Protein AF-A0A965RRN4-F1 (afdb_monomer)

Structure (mmCIF, N/CA/C/O backbone):
data_AF-A0A965RRN4-F1
#
_entry.id   AF-A0A965RRN4-F1
#
loop_
_atom_site.group_PDB
_atom_site.id
_atom_site.type_symbol
_atom_site.label_atom_id
_atom_site.label_alt_id
_atom_site.label_comp_id
_atom_site.label_asym_id
_atom_site.label_entity_id
_atom_site.label_seq_id
_atom_site.pdbx_PDB_ins_code
_atom_site.Cartn_x
_atom_site.Cartn_y
_atom_site.Cartn_z
_atom_site.occupancy
_atom_site.B_iso_or_equiv
_atom_site.auth_seq_id
_atom_site.auth_comp_id
_atom_site.auth_asym_id
_atom_site.auth_atom_id
_atom_site.pdbx_PDB_model_num
ATOM 1 N N . MET A 1 1 ? 15.938 -9.104 -28.226 1.00 53.81 1 MET A N 1
ATOM 2 C CA . MET A 1 1 ? 14.566 -9.666 -28.200 1.00 53.81 1 MET A CA 1
ATOM 3 C C . MET A 1 1 ? 13.571 -8.530 -27.990 1.00 53.81 1 MET A C 1
ATOM 5 O O . MET A 1 1 ? 13.439 -8.085 -26.852 1.00 53.81 1 MET A O 1
ATOM 9 N N . PRO A 1 2 ? 12.944 -7.991 -29.051 1.00 63.53 2 PRO A N 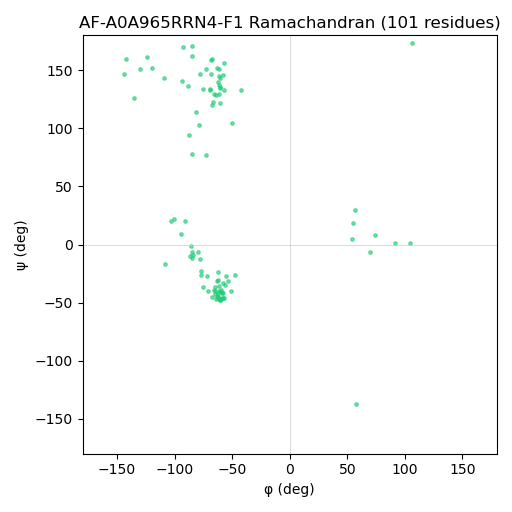1
ATOM 10 C CA . PRO A 1 2 ? 11.984 -6.903 -28.893 1.00 63.53 2 PRO A CA 1
ATOM 11 C C . PRO A 1 2 ? 10.824 -7.366 -28.008 1.00 63.53 2 PRO A C 1
ATOM 13 O O . PRO A 1 2 ? 10.434 -8.537 -28.034 1.00 63.53 2 PRO A O 1
ATOM 16 N N . LEU A 1 3 ? 10.313 -6.457 -27.178 1.00 64.69 3 LEU A N 1
ATOM 17 C CA . LEU A 1 3 ? 9.145 -6.736 -26.353 1.00 64.69 3 LEU A CA 1
ATOM 18 C C . LEU A 1 3 ? 7.962 -7.132 -27.264 1.00 64.69 3 LEU A C 1
ATOM 20 O O . LEU A 1 3 ? 7.858 -6.600 -28.372 1.00 64.69 3 LEU A O 1
ATOM 24 N N . PRO A 1 4 ? 7.067 -8.041 -26.828 1.00 65.88 4 PRO A N 1
ATOM 25 C CA . PRO A 1 4 ? 5.979 -8.554 -27.671 1.00 65.88 4 PRO A CA 1
ATOM 26 C C . PRO A 1 4 ? 5.108 -7.458 -28.303 1.00 65.88 4 PRO A C 1
ATOM 28 O O . PRO A 1 4 ? 4.636 -7.594 -29.421 1.00 65.88 4 PRO A O 1
ATOM 31 N N . ASN A 1 5 ? 4.948 -6.334 -27.611 1.00 67.94 5 ASN A N 1
ATOM 32 C CA . ASN A 1 5 ? 4.173 -5.184 -28.063 1.00 67.94 5 ASN A CA 1
ATOM 33 C C . ASN A 1 5 ? 4.869 -4.311 -29.120 1.00 67.94 5 ASN A C 1
ATOM 35 O O . ASN A 1 5 ? 4.178 -3.632 -29.870 1.00 67.94 5 ASN A O 1
ATOM 39 N N . ILE A 1 6 ? 6.203 -4.340 -29.209 1.00 72.06 6 ILE A N 1
ATOM 40 C CA . ILE A 1 6 ? 6.949 -3.691 -30.300 1.00 72.06 6 ILE A CA 1
ATOM 41 C C . ILE A 1 6 ? 6.718 -4.466 -31.602 1.00 72.06 6 ILE A C 1
ATOM 43 O O . ILE A 1 6 ? 6.508 -3.861 -32.645 1.00 72.06 6 ILE A O 1
ATOM 47 N N . ARG A 1 7 ? 6.698 -5.808 -31.531 1.00 71.75 7 ARG A N 1
ATOM 48 C CA . ARG A 1 7 ? 6.436 -6.679 -32.692 1.00 71.75 7 ARG A CA 1
ATOM 49 C C . ARG A 1 7 ? 5.038 -6.484 -33.281 1.00 71.75 7 ARG A C 1
ATOM 51 O O . ARG A 1 7 ? 4.874 -6.622 -34.481 1.00 71.75 7 ARG A O 1
ATOM 58 N N . ASN A 1 8 ? 4.062 -6.138 -32.444 1.00 72.25 8 ASN A N 1
ATOM 59 C CA . ASN A 1 8 ? 2.672 -5.941 -32.858 1.00 72.25 8 ASN A CA 1
ATOM 60 C C . ASN A 1 8 ? 2.338 -4.470 -33.178 1.00 72.25 8 ASN A C 1
ATOM 62 O O . ASN A 1 8 ? 1.165 -4.144 -33.307 1.00 72.25 8 ASN A O 1
ATOM 66 N N . HIS A 1 9 ? 3.331 -3.568 -33.231 1.00 70.62 9 HIS A N 1
ATOM 67 C CA . HIS A 1 9 ? 3.156 -2.121 -33.465 1.00 70.62 9 HIS A CA 1
ATOM 68 C C . HIS A 1 9 ? 2.184 -1.399 -32.505 1.00 70.62 9 HIS A C 1
ATOM 70 O O . HIS A 1 9 ? 1.750 -0.283 -32.766 1.00 70.62 9 HIS A O 1
ATOM 76 N N . GLN A 1 10 ? 1.877 -1.997 -31.353 1.00 73.69 10 GLN A N 1
ATOM 77 C CA . GLN A 1 10 ? 0.981 -1.450 -30.323 1.00 73.69 10 GLN A CA 1
ATOM 78 C C . GLN A 1 10 ? 1.766 -0.882 -29.128 1.00 73.69 10 GLN A C 1
ATOM 80 O O . GLN A 1 10 ? 1.260 -0.790 -28.006 1.00 73.69 10 GLN A O 1
ATOM 85 N N . SER A 1 11 ? 3.050 -0.566 -29.314 1.00 73.56 11 SER A N 1
ATOM 86 C CA . SER A 1 11 ? 3.907 -0.155 -28.208 1.00 73.56 11 SER A CA 1
ATOM 87 C C . SER A 1 11 ? 3.658 1.300 -27.820 1.00 73.56 11 SER A C 1
ATOM 89 O O . SER A 1 11 ? 4.162 2.222 -28.457 1.00 73.56 11 SER A O 1
ATOM 91 N N . LEU A 1 12 ? 2.933 1.498 -26.721 1.00 86.81 12 LEU A N 1
ATOM 92 C CA . LEU A 1 12 ? 2.889 2.781 -26.022 1.00 86.81 12 LEU A CA 1
ATOM 93 C C . LEU A 1 12 ? 4.276 3.144 -25.476 1.00 86.81 12 LEU A C 1
ATOM 95 O O . LEU A 1 12 ? 5.064 2.263 -25.130 1.00 86.81 12 LEU A O 1
ATOM 99 N N . GLN A 1 13 ? 4.562 4.437 -25.341 1.00 90.81 13 GLN A N 1
ATOM 100 C CA . GLN A 1 13 ? 5.777 4.922 -24.688 1.00 90.81 13 GLN A CA 1
ATOM 101 C C . GLN A 1 13 ? 5.653 4.844 -23.157 1.00 90.81 13 GLN A C 1
ATOM 103 O O . GLN A 1 13 ? 4.577 5.030 -22.585 1.00 90.81 13 GLN A O 1
ATOM 108 N N . CYS A 1 14 ? 6.771 4.587 -22.476 1.00 94.19 14 CYS A N 1
ATOM 109 C CA . CYS A 1 14 ? 6.855 4.643 -21.021 1.00 94.19 14 CYS A CA 1
ATOM 110 C C . CYS A 1 14 ? 6.450 6.028 -20.482 1.00 94.19 14 CYS A C 1
ATOM 112 O O . CYS A 1 14 ? 6.952 7.054 -20.939 1.00 94.19 14 CYS A O 1
ATOM 114 N N . LYS A 1 15 ? 5.592 6.059 -19.456 1.00 96.12 15 LYS A N 1
ATOM 115 C CA . LYS A 1 15 ? 5.174 7.307 -18.787 1.00 96.12 15 LYS A CA 1
ATOM 116 C C . LYS A 1 15 ? 6.125 7.785 -17.682 1.00 96.12 15 LYS A C 1
ATOM 118 O O . LYS A 1 15 ? 5.978 8.901 -17.194 1.00 96.12 15 LYS A O 1
ATOM 123 N N . ALA A 1 16 ? 7.080 6.959 -17.254 1.00 96.69 16 ALA A N 1
ATOM 124 C CA . ALA A 1 16 ? 8.019 7.330 -16.196 1.00 96.69 16 ALA A CA 1
ATOM 125 C C . ALA A 1 16 ? 9.050 8.360 -16.684 1.00 96.69 16 ALA A C 1
ATOM 127 O O . ALA A 1 16 ? 9.432 8.356 -17.855 1.00 96.69 16 ALA A O 1
ATOM 128 N N . LYS A 1 17 ? 9.544 9.196 -15.767 1.00 97.12 17 LYS A N 1
ATOM 129 C CA . LYS A 1 17 ? 10.683 10.090 -16.005 1.00 97.12 17 LYS A CA 1
ATOM 130 C C . LYS A 1 17 ? 11.994 9.373 -15.688 1.00 97.12 17 LYS A C 1
ATOM 132 O O . LYS A 1 17 ? 12.088 8.678 -14.676 1.00 97.12 17 LYS A O 1
ATOM 137 N N . ALA A 1 18 ? 12.994 9.536 -16.547 1.00 94.19 18 ALA A N 1
ATOM 138 C CA . ALA A 1 18 ? 14.321 8.982 -16.321 1.00 94.19 18 ALA A CA 1
ATOM 139 C C . ALA A 1 18 ? 15.005 9.708 -15.154 1.00 94.19 18 ALA A C 1
ATOM 141 O O . ALA A 1 18 ? 15.010 10.935 -15.100 1.00 94.19 18 ALA A O 1
ATOM 142 N N . LYS A 1 19 ? 15.606 8.953 -14.225 1.00 90.56 19 LYS A N 1
ATOM 143 C CA . LYS A 1 19 ? 16.201 9.516 -12.998 1.00 90.56 19 LYS A CA 1
ATOM 144 C C . LYS A 1 19 ? 17.321 10.528 -13.263 1.00 90.56 19 LYS A C 1
ATOM 146 O O . LYS A 1 19 ? 17.405 11.516 -12.554 1.00 90.56 19 LYS A O 1
ATOM 151 N N . HIS A 1 20 ? 18.165 10.274 -14.264 1.00 91.25 20 HIS A N 1
ATOM 152 C CA . HIS A 1 20 ? 19.326 11.119 -14.566 1.00 91.25 20 HIS A CA 1
ATOM 153 C C . HIS A 1 20 ? 18.947 12.431 -15.266 1.00 91.25 20 HIS A C 1
ATOM 155 O O . HIS A 1 20 ? 19.572 13.457 -15.044 1.00 91.25 20 HIS A O 1
ATOM 161 N N . THR A 1 21 ? 17.945 12.403 -16.145 1.00 92.69 21 THR A N 1
ATOM 162 C CA . THR A 1 21 ? 17.613 13.543 -17.015 1.00 92.69 21 THR A CA 1
ATOM 163 C C . THR A 1 21 ? 16.323 14.255 -16.618 1.00 92.69 21 THR A C 1
ATOM 165 O O . THR A 1 21 ? 16.064 15.352 -17.096 1.00 92.69 21 THR A O 1
ATOM 168 N N . GLY A 1 22 ? 15.466 13.634 -15.804 1.00 94.94 22 GLY A N 1
ATOM 169 C CA . GLY A 1 22 ? 14.159 14.175 -15.416 1.00 94.94 22 GLY A CA 1
ATOM 170 C C . GLY A 1 22 ? 13.117 14.226 -16.544 1.00 94.94 22 GLY A C 1
ATOM 171 O O . GLY A 1 22 ? 11.949 14.517 -16.281 1.00 94.94 22 GLY A O 1
ATOM 172 N N . VAL A 1 23 ? 13.496 13.910 -17.785 1.00 96.00 23 VAL A N 1
ATOM 173 C CA . VAL A 1 23 ? 12.589 13.873 -18.942 1.00 96.00 23 VAL A CA 1
ATOM 174 C C . VAL A 1 23 ? 11.873 12.528 -19.058 1.00 96.00 23 VAL A C 1
ATOM 176 O O . VAL A 1 23 ? 12.287 11.527 -18.463 1.00 96.00 23 VAL A O 1
ATOM 179 N N . GLN A 1 24 ? 10.781 12.487 -19.825 1.00 95.62 24 GLN A N 1
ATOM 180 C CA . GLN A 1 24 ? 10.029 11.254 -20.058 1.00 95.62 24 GLN A CA 1
ATOM 181 C C . GLN A 1 24 ? 10.904 10.188 -20.731 1.00 95.62 24 GLN A C 1
ATOM 183 O O . GLN A 1 24 ? 11.633 10.448 -21.687 1.00 95.62 24 GLN A O 1
ATOM 188 N N . CYS A 1 25 ? 10.811 8.956 -20.238 1.00 95.12 25 CYS A N 1
ATOM 189 C CA . CYS A 1 25 ? 11.539 7.827 -20.785 1.00 95.12 25 CYS A CA 1
ATOM 190 C C . CYS A 1 25 ? 11.061 7.504 -22.208 1.00 95.12 25 CYS A C 1
ATOM 192 O O . CYS A 1 25 ? 9.871 7.314 -22.446 1.00 95.12 25 CYS A O 1
ATOM 194 N N . GLN A 1 26 ? 12.000 7.381 -23.144 1.00 91.75 26 GLN A N 1
ATOM 195 C CA . GLN A 1 26 ? 11.720 7.054 -24.548 1.00 91.75 26 GLN A CA 1
ATOM 196 C C . GLN A 1 26 ? 11.613 5.548 -24.822 1.00 91.75 26 GLN A C 1
ATOM 198 O O . GLN A 1 26 ? 11.328 5.132 -25.939 1.00 91.75 26 GLN A O 1
ATOM 203 N N . ASN A 1 27 ? 11.808 4.706 -23.805 1.00 90.62 27 ASN A N 1
ATOM 204 C CA . ASN A 1 27 ? 11.618 3.273 -23.974 1.00 90.62 27 ASN A CA 1
ATOM 205 C C . ASN A 1 27 ? 10.133 2.940 -24.187 1.00 90.62 27 ASN A C 1
ATOM 207 O O . ASN A 1 27 ? 9.271 3.543 -23.535 1.00 90.62 27 ASN A O 1
ATOM 211 N N . PRO A 1 28 ? 9.824 1.911 -24.989 1.00 91.12 28 PRO A N 1
ATOM 212 C CA . PRO A 1 28 ? 8.474 1.384 -25.069 1.00 91.12 28 PRO A CA 1
ATOM 213 C C . PRO A 1 28 ? 8.049 0.843 -23.702 1.00 91.12 28 PRO A C 1
ATOM 215 O O . PRO A 1 28 ? 8.824 0.203 -22.977 1.00 91.12 28 PRO A O 1
ATOM 218 N N . ALA A 1 29 ? 6.798 1.104 -23.346 1.00 90.88 29 ALA A N 1
ATOM 219 C CA . ALA A 1 29 ? 6.131 0.449 -22.240 1.00 90.88 29 ALA A CA 1
ATOM 220 C C . ALA A 1 2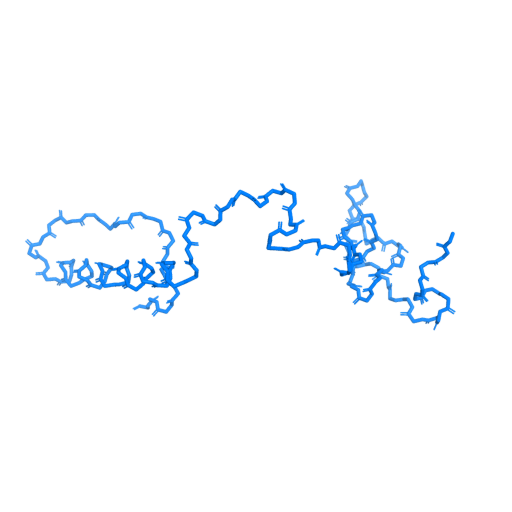9 ? 6.152 -1.070 -22.467 1.00 90.88 29 ALA A C 1
ATOM 222 O O . ALA A 1 29 ? 6.337 -1.527 -23.593 1.00 90.88 29 ALA A O 1
ATOM 223 N N . ALA A 1 30 ? 6.039 -1.881 -21.420 1.00 88.06 30 ALA A N 1
ATOM 224 C CA . ALA A 1 30 ? 6.231 -3.327 -21.530 1.00 88.06 30 ALA A CA 1
ATOM 225 C C . ALA A 1 30 ? 5.080 -4.107 -20.895 1.00 88.06 30 ALA A C 1
ATOM 227 O O . ALA A 1 30 ? 4.486 -3.666 -19.917 1.00 88.06 30 ALA A O 1
ATOM 228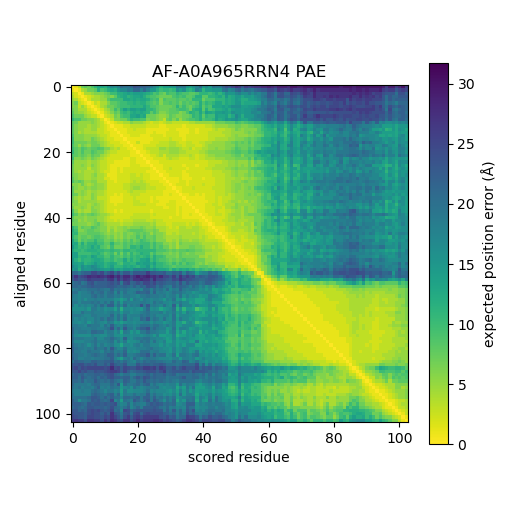 N N . PHE A 1 31 ? 4.813 -5.306 -21.421 1.00 85.75 31 PHE A N 1
ATOM 229 C CA . PHE A 1 31 ? 3.893 -6.286 -20.822 1.00 85.75 31 PHE A CA 1
ATOM 230 C C . PHE A 1 31 ? 2.458 -5.769 -20.584 1.00 85.75 31 PHE A C 1
ATOM 232 O O . PHE A 1 31 ? 1.808 -6.206 -19.640 1.00 85.75 31 PHE A O 1
ATOM 239 N N . GLY A 1 32 ? 1.976 -4.831 -21.410 1.00 84.75 32 GLY A N 1
ATOM 240 C CA . GLY A 1 32 ? 0.653 -4.206 -21.251 1.00 84.75 32 GLY A CA 1
ATOM 241 C C . GLY A 1 32 ? 0.559 -3.186 -20.107 1.00 84.75 32 GLY A C 1
ATOM 242 O O . GLY A 1 32 ? -0.530 -2.719 -19.792 1.00 84.75 32 GLY A O 1
ATOM 243 N N . LEU A 1 33 ? 1.683 -2.837 -19.475 1.00 88.88 33 LEU A N 1
ATOM 244 C CA . LEU A 1 33 ? 1.769 -1.822 -18.423 1.00 88.88 33 LEU A CA 1
ATOM 245 C C . LEU A 1 33 ? 2.119 -0.450 -19.016 1.00 88.88 33 LEU A C 1
ATOM 247 O O . LEU A 1 33 ? 2.505 -0.342 -20.175 1.00 88.88 33 LEU A O 1
ATOM 251 N N . THR A 1 34 ? 2.027 0.605 -18.204 1.00 92.94 34 THR A N 1
ATOM 252 C CA . THR A 1 34 ? 2.290 2.002 -18.612 1.00 92.94 34 THR A CA 1
ATOM 253 C C . THR A 1 34 ? 3.766 2.412 -18.562 1.00 92.94 34 THR A C 1
ATOM 255 O O . THR A 1 34 ? 4.122 3.518 -18.973 1.00 92.94 34 THR A O 1
ATOM 258 N N . VAL A 1 35 ? 4.640 1.544 -18.049 1.00 94.38 35 VAL A N 1
ATOM 259 C CA . VAL A 1 35 ? 6.077 1.803 -17.876 1.00 94.38 35 VAL A CA 1
ATOM 260 C C . VAL A 1 35 ? 6.920 0.746 -18.588 1.00 94.38 35 VAL A C 1
ATOM 262 O O . VAL A 1 35 ? 6.426 -0.319 -18.953 1.00 94.38 35 VAL A O 1
ATOM 265 N N . CYS A 1 36 ? 8.195 1.042 -18.838 1.00 93.19 36 CYS A N 1
ATOM 266 C CA . CYS A 1 36 ? 9.122 0.101 -19.469 1.00 93.19 36 CYS A CA 1
ATOM 267 C C . CYS A 1 36 ? 9.752 -0.857 -18.447 1.00 93.19 36 CYS A C 1
ATOM 269 O O . CYS A 1 36 ? 9.650 -0.665 -17.233 1.00 93.19 36 CYS A O 1
ATOM 271 N N . ARG A 1 37 ? 10.471 -1.876 -18.939 1.00 90.81 37 ARG A N 1
ATOM 272 C CA . ARG A 1 37 ? 11.166 -2.869 -18.097 1.00 90.81 37 ARG A CA 1
ATOM 273 C C . ARG A 1 37 ? 12.178 -2.241 -17.129 1.00 90.81 37 ARG A C 1
ATOM 275 O O . ARG A 1 37 ? 12.343 -2.739 -16.022 1.00 90.81 37 ARG A O 1
ATOM 282 N N . PHE A 1 38 ? 12.820 -1.139 -17.523 1.00 91.75 38 PHE A N 1
ATOM 283 C CA . PHE A 1 38 ? 13.775 -0.410 -16.678 1.00 91.75 38 PHE A CA 1
ATOM 284 C C . PHE A 1 38 ? 13.099 0.454 -15.605 1.00 91.75 38 PHE A C 1
ATOM 286 O O . PHE A 1 38 ? 13.677 0.677 -14.549 1.00 91.75 38 PHE A O 1
ATOM 293 N N . HIS A 1 39 ? 11.859 0.889 -15.844 1.00 94.88 39 HIS A N 1
ATOM 294 C CA . HIS A 1 39 ? 11.055 1.662 -14.893 1.00 94.88 39 HIS A CA 1
ATOM 295 C C . HIS A 1 39 ? 10.019 0.796 -14.156 1.00 94.88 39 HIS A C 1
ATOM 297 O O . HIS A 1 39 ? 9.037 1.312 -13.630 1.00 94.88 39 HIS A O 1
ATOM 303 N N . GLY A 1 40 ? 10.247 -0.521 -14.093 1.00 91.12 40 GLY A N 1
ATOM 304 C CA . GLY A 1 40 ? 9.525 -1.420 -13.192 1.00 91.12 40 GLY A CA 1
ATOM 305 C C . GLY A 1 40 ? 8.455 -2.302 -13.829 1.00 91.12 40 GLY A C 1
ATOM 306 O O . GLY A 1 40 ? 7.845 -3.094 -13.111 1.00 91.12 40 GLY A O 1
ATOM 307 N N . ALA A 1 41 ? 8.234 -2.250 -15.146 1.00 91.62 41 ALA A N 1
ATOM 308 C CA . ALA A 1 41 ? 7.314 -3.199 -15.767 1.00 91.62 41 ALA A CA 1
ATOM 309 C C . ALA A 1 41 ? 7.871 -4.624 -15.692 1.00 91.62 41 ALA A C 1
ATOM 311 O O . ALA A 1 41 ? 8.956 -4.925 -16.198 1.00 91.62 41 ALA A O 1
ATOM 312 N N . ARG A 1 42 ? 7.088 -5.516 -15.085 1.00 88.75 42 ARG A N 1
ATOM 313 C CA . ARG A 1 42 ? 7.373 -6.949 -14.965 1.00 88.75 42 ARG A CA 1
ATOM 314 C C . ARG A 1 42 ? 6.267 -7.747 -15.637 1.00 88.75 42 ARG A C 1
ATOM 316 O O . ARG A 1 42 ? 5.126 -7.297 -15.703 1.00 88.75 42 ARG A O 1
ATOM 323 N N . ARG A 1 43 ? 6.596 -8.945 -16.129 1.00 87.25 43 ARG A N 1
ATOM 324 C CA . ARG A 1 43 ? 5.583 -9.863 -16.664 1.00 87.25 43 ARG A CA 1
ATOM 325 C C . ARG A 1 43 ? 4.655 -10.255 -15.517 1.00 87.25 43 ARG A C 1
ATOM 327 O O . ARG A 1 43 ? 5.186 -10.729 -14.512 1.00 87.25 43 ARG A O 1
ATOM 334 N N . PRO A 1 44 ? 3.325 -10.137 -15.645 1.00 81.12 44 PRO A N 1
ATOM 335 C CA . PRO A 1 44 ? 2.404 -10.555 -14.589 1.00 81.12 44 PRO A CA 1
ATOM 336 C C . PRO A 1 44 ? 2.673 -11.988 -14.108 1.00 81.12 44 PRO A C 1
ATOM 338 O O . PRO A 1 44 ? 2.737 -12.224 -12.909 1.00 81.12 44 PRO A O 1
ATOM 341 N N . ALA A 1 45 ? 2.980 -12.899 -15.040 1.00 84.69 45 ALA A N 1
ATOM 342 C CA . ALA A 1 45 ? 3.342 -14.289 -14.753 1.00 84.69 45 ALA A CA 1
ATOM 343 C C . ALA A 1 45 ? 4.632 -14.465 -13.923 1.00 84.69 45 ALA A C 1
ATOM 345 O O . ALA A 1 45 ? 4.798 -15.480 -13.261 1.00 84.69 45 ALA A O 1
ATOM 346 N N . SER A 1 46 ? 5.550 -13.491 -13.943 1.00 85.38 46 SER A N 1
ATOM 347 C CA . SER A 1 46 ? 6.790 -13.523 -13.145 1.00 85.38 46 SER A CA 1
ATOM 348 C C . SER A 1 46 ? 6.630 -12.958 -11.732 1.00 85.38 46 SER A C 1
ATOM 350 O O . SER A 1 46 ? 7.549 -13.052 -10.922 1.00 85.38 46 SER A O 1
ATOM 352 N N . ILE A 1 47 ? 5.493 -12.325 -11.431 1.00 83.75 47 ILE A N 1
ATOM 353 C CA . ILE A 1 47 ? 5.229 -11.754 -10.112 1.00 83.75 47 ILE A CA 1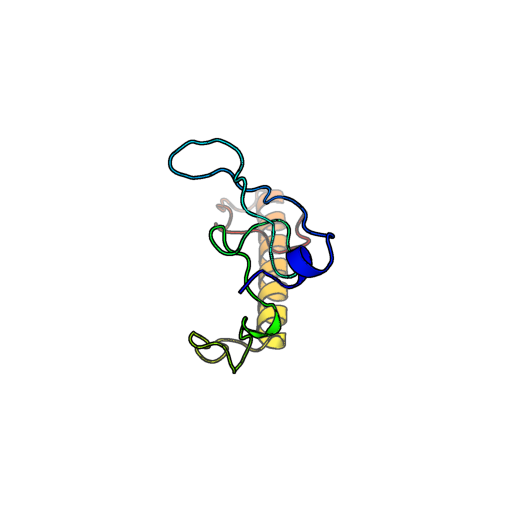
ATOM 354 C C . ILE A 1 47 ? 4.609 -12.855 -9.256 1.00 83.75 47 ILE A C 1
ATOM 356 O O . ILE A 1 47 ? 3.397 -13.067 -9.283 1.00 83.75 47 ILE A O 1
ATOM 360 N N . LEU A 1 48 ? 5.457 -13.552 -8.502 1.00 82.94 48 LEU A N 1
ATOM 361 C CA . LEU A 1 48 ? 5.025 -14.547 -7.525 1.00 82.94 48 LEU A CA 1
ATOM 362 C C . LEU A 1 48 ? 4.162 -13.875 -6.448 1.00 82.94 48 LEU A C 1
ATOM 364 O O . LEU A 1 48 ? 4.373 -12.714 -6.102 1.00 82.94 48 LEU A O 1
ATOM 368 N N . ARG A 1 49 ? 3.152 -14.577 -5.935 1.00 78.81 49 ARG A N 1
ATOM 369 C CA . ARG A 1 49 ? 2.230 -14.073 -4.905 1.00 78.81 49 ARG A CA 1
ATOM 370 C C . ARG A 1 49 ? 1.886 -15.189 -3.929 1.00 78.81 49 ARG A C 1
ATOM 372 O O . ARG A 1 49 ? 2.003 -16.365 -4.269 1.00 78.81 49 ARG A O 1
ATOM 379 N N . GLY A 1 50 ? 1.417 -14.805 -2.742 1.00 74.62 50 GLY A N 1
ATOM 380 C CA . GLY A 1 50 ? 1.008 -15.758 -1.710 1.00 74.62 50 GLY A CA 1
ATOM 381 C C . GLY A 1 50 ? 2.151 -16.700 -1.341 1.00 74.62 50 GLY A C 1
ATOM 382 O O . GLY A 1 50 ? 3.292 -16.254 -1.266 1.00 74.62 50 GLY A O 1
ATOM 383 N N . ALA A 1 51 ? 1.837 -17.987 -1.182 1.00 76.75 51 ALA A N 1
ATOM 384 C CA . ALA A 1 51 ? 2.786 -19.029 -0.786 1.00 76.75 51 ALA A CA 1
ATOM 385 C C . ALA A 1 51 ? 4.026 -19.138 -1.687 1.00 76.75 51 ALA A C 1
ATOM 387 O O . ALA A 1 51 ? 5.090 -19.527 -1.223 1.00 76.75 51 ALA A O 1
ATOM 388 N N . ASN A 1 52 ? 3.904 -18.744 -2.957 1.00 77.44 52 ASN A N 1
ATOM 389 C CA . ASN A 1 52 ? 4.999 -18.816 -3.920 1.00 77.44 52 ASN A CA 1
ATOM 390 C C . ASN A 1 52 ? 5.941 -17.602 -3.853 1.00 77.44 52 ASN A C 1
ATOM 392 O O . ASN A 1 52 ? 6.956 -17.583 -4.541 1.00 77.44 52 ASN A O 1
ATOM 396 N N . HIS A 1 53 ? 5.606 -16.544 -3.105 1.00 79.69 53 HIS A N 1
ATOM 397 C CA . HIS A 1 53 ? 6.454 -15.354 -3.020 1.00 79.69 53 HIS A CA 1
ATOM 398 C C . HIS A 1 53 ? 7.683 -15.638 -2.131 1.00 79.69 53 HIS A C 1
ATOM 400 O O . HIS A 1 53 ? 7.509 -16.145 -1.029 1.00 79.69 53 HIS A O 1
ATOM 406 N N . PRO A 1 54 ? 8.918 -15.268 -2.525 1.00 77.81 54 PRO A N 1
ATOM 407 C CA . PRO A 1 54 ? 10.129 -15.601 -1.759 1.00 77.81 54 PRO A CA 1
ATOM 408 C C . PRO A 1 54 ? 10.149 -14.982 -0.353 1.00 77.81 54 PRO A C 1
ATOM 410 O O . PRO A 1 54 ? 10.659 -15.582 0.583 1.00 77.81 54 PRO A O 1
ATOM 413 N N . ASN A 1 55 ? 9.522 -13.813 -0.180 1.00 73.00 55 ASN A N 1
ATOM 414 C CA . ASN A 1 55 ? 9.331 -13.189 1.138 1.00 73.00 55 ASN A CA 1
ATOM 415 C C . ASN A 1 55 ? 8.011 -13.603 1.808 1.00 73.00 55 ASN A C 1
ATOM 417 O O . ASN A 1 55 ? 7.494 -12.861 2.642 1.00 73.00 55 ASN A O 1
ATOM 421 N N . PHE A 1 56 ? 7.401 -14.719 1.402 1.00 69.00 56 PHE A N 1
ATOM 422 C CA . PHE A 1 56 ? 6.235 -15.265 2.086 1.00 69.00 56 PHE A CA 1
ATOM 423 C C . PHE A 1 56 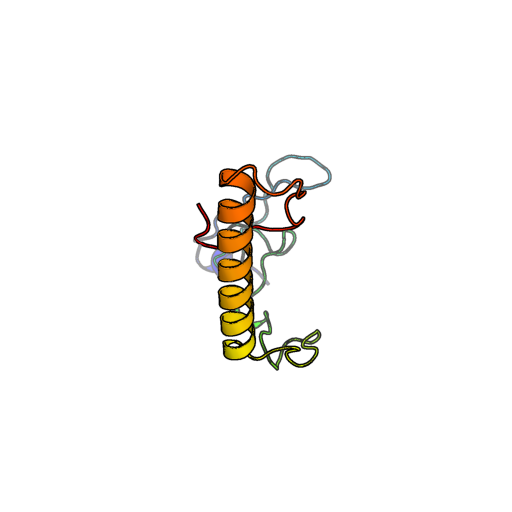? 6.673 -15.884 3.414 1.00 69.00 56 PHE A C 1
ATOM 425 O O . PHE A 1 56 ? 6.797 -17.095 3.575 1.00 69.00 56 PHE A O 1
ATOM 432 N N . GLN A 1 57 ? 6.914 -15.010 4.384 1.00 65.81 57 GLN A N 1
ATOM 433 C CA . GLN A 1 57 ? 6.884 -15.375 5.786 1.00 65.81 57 GLN A CA 1
ATOM 434 C C . GLN A 1 57 ? 5.427 -15.704 6.089 1.00 65.81 57 GLN A C 1
ATOM 436 O O . GLN A 1 57 ? 4.531 -14.904 5.821 1.00 65.81 57 GLN A O 1
ATOM 441 N N . HIS A 1 58 ? 5.189 -16.928 6.518 1.00 59.09 58 HIS A N 1
ATOM 442 C CA . HIS A 1 58 ? 3.884 -17.552 6.700 1.00 59.09 58 HIS A CA 1
ATOM 443 C C . HIS A 1 58 ? 2.910 -16.564 7.349 1.00 59.09 58 HIS A C 1
ATOM 445 O O . HIS A 1 58 ? 3.289 -15.851 8.277 1.00 59.09 58 HIS A O 1
ATOM 451 N N . GLY A 1 59 ? 1.695 -16.457 6.800 1.00 60.22 59 GLY A N 1
ATOM 452 C CA . GLY A 1 59 ? 0.741 -15.418 7.178 1.00 60.22 59 GLY A CA 1
ATOM 453 C C . GLY A 1 59 ? 0.576 -15.344 8.693 1.00 60.22 59 GLY A C 1
ATOM 454 O O . GLY A 1 59 ? -0.091 -16.193 9.271 1.00 60.22 59 GLY A O 1
ATOM 455 N N . GLN A 1 60 ? 1.171 -14.318 9.313 1.00 65.25 60 GLN A N 1
ATOM 456 C CA . GLN A 1 60 ? 1.066 -14.011 10.748 1.00 65.25 60 GLN A CA 1
ATOM 457 C C . GLN A 1 60 ? -0.392 -14.044 11.237 1.00 65.25 60 GLN A C 1
ATOM 459 O O . GLN A 1 60 ? -0.676 -14.306 12.399 1.00 65.25 60 GLN A O 1
ATOM 464 N N . GLU A 1 61 ? -1.328 -13.795 10.322 1.00 69.94 61 GLU A N 1
ATOM 465 C CA . GLU A 1 61 ? -2.758 -13.933 10.516 1.00 69.94 61 GLU A CA 1
ATOM 466 C C . GLU A 1 61 ? -3.418 -14.441 9.223 1.00 69.94 61 GLU A C 1
ATOM 468 O O . GLU A 1 61 ? -3.010 -14.096 8.108 1.00 69.94 61 GLU A O 1
ATOM 473 N N . THR A 1 62 ? -4.483 -15.234 9.358 1.00 78.44 62 THR A N 1
ATOM 474 C CA . THR A 1 62 ? -5.380 -15.541 8.235 1.00 78.44 62 THR A CA 1
ATOM 475 C C . THR A 1 62 ? -6.141 -14.279 7.809 1.00 78.44 62 THR A C 1
ATOM 477 O O . THR A 1 62 ? -6.307 -13.343 8.595 1.00 78.44 62 THR A O 1
ATOM 480 N N . LEU A 1 63 ? -6.681 -14.238 6.582 1.00 77.19 63 LEU A N 1
ATOM 481 C CA . LEU A 1 63 ? -7.536 -13.118 6.141 1.00 77.19 63 LEU A CA 1
ATOM 482 C C . LEU A 1 63 ? -8.734 -12.898 7.080 1.00 77.19 63 LEU A C 1
ATOM 484 O O . LEU A 1 63 ? -9.129 -11.761 7.333 1.00 77.19 63 LEU A O 1
ATOM 488 N N . GLN A 1 64 ? -9.275 -13.982 7.637 1.00 76.12 64 GLN A N 1
ATOM 489 C CA . GLN A 1 64 ? -10.357 -13.943 8.617 1.00 76.12 64 GLN A CA 1
ATOM 490 C C . GLN A 1 64 ? -9.894 -13.330 9.946 1.00 76.12 64 GLN A C 1
ATOM 492 O O . GLN A 1 64 ? -10.582 -12.468 10.490 1.00 76.12 64 GLN A O 1
ATOM 497 N N . ALA A 1 65 ? 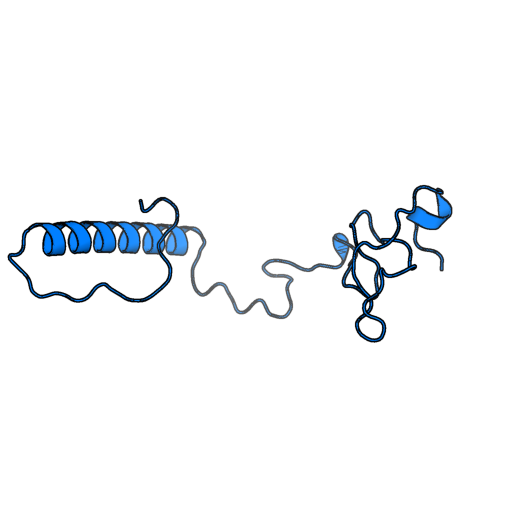-8.723 -13.724 10.456 1.00 81.81 65 ALA A N 1
ATOM 498 C CA . ALA A 1 65 ? -8.143 -13.140 11.666 1.00 81.81 65 ALA A CA 1
ATOM 499 C C . ALA A 1 65 ? -7.842 -11.642 11.480 1.00 81.81 65 ALA A C 1
ATOM 501 O O . ALA A 1 65 ? -8.212 -10.830 12.330 1.00 81.81 65 ALA A O 1
ATOM 502 N N . LYS A 1 66 ? -7.309 -11.256 10.315 1.00 83.88 66 LYS A N 1
ATOM 503 C CA . LYS A 1 66 ? -7.116 -9.853 9.931 1.00 83.88 66 LYS A CA 1
ATOM 504 C C . LYS A 1 66 ? -8.424 -9.062 9.927 1.00 83.88 66 LYS A C 1
ATOM 506 O O . LYS A 1 66 ? -8.478 -7.955 10.465 1.00 83.88 66 LYS A O 1
ATOM 511 N N . ALA A 1 67 ? -9.484 -9.620 9.340 1.00 84.50 67 ALA A N 1
ATOM 512 C CA . ALA A 1 67 ? -10.800 -8.986 9.300 1.00 84.50 67 ALA A CA 1
ATOM 513 C C . ALA A 1 67 ? -11.388 -8.813 10.711 1.00 84.50 67 ALA A C 1
ATOM 515 O O . ALA A 1 67 ? -11.842 -7.720 11.054 1.00 84.50 67 ALA A O 1
ATOM 516 N N . LYS A 1 68 ? -11.299 -9.848 11.560 1.00 88.94 68 LYS A N 1
ATOM 517 C CA . LYS A 1 68 ? -11.717 -9.790 12.971 1.00 88.94 68 LYS A CA 1
ATOM 518 C C . LYS A 1 68 ? -10.958 -8.707 13.744 1.00 88.94 68 LYS A C 1
ATOM 520 O O . LYS A 1 68 ? -11.586 -7.898 14.425 1.00 88.94 68 LYS A O 1
ATOM 525 N N . ARG A 1 69 ? -9.631 -8.633 13.587 1.00 87.62 69 ARG A N 1
ATOM 526 C CA . ARG A 1 69 ? -8.790 -7.595 14.205 1.00 87.62 69 ARG A CA 1
ATOM 527 C C . ARG A 1 69 ? -9.190 -6.193 13.743 1.00 87.62 69 ARG A C 1
ATOM 529 O O . ARG A 1 69 ? -9.394 -5.312 14.572 1.00 87.62 69 ARG A O 1
ATOM 536 N N . SER A 1 70 ? -9.374 -5.996 12.436 1.00 86.75 70 SER A N 1
ATOM 537 C CA . SER A 1 70 ? -9.826 -4.716 11.867 1.00 86.75 70 SER A CA 1
ATOM 538 C C . SER A 1 70 ? -11.196 -4.290 12.409 1.00 86.75 70 SER A C 1
ATOM 540 O O . SER A 1 70 ? -11.399 -3.117 12.732 1.00 86.75 70 SER A O 1
ATOM 542 N N . ALA A 1 71 ? -12.133 -5.232 12.548 1.00 89.38 71 ALA A N 1
ATOM 543 C CA . ALA A 1 71 ? -13.448 -4.967 13.124 1.00 89.38 71 ALA A CA 1
ATOM 544 C C . ALA A 1 71 ? -13.351 -4.571 14.608 1.00 89.38 71 ALA A C 1
ATOM 546 O O . ALA A 1 71 ? -13.992 -3.608 15.026 1.00 89.38 71 ALA A O 1
ATOM 547 N N . GLY A 1 72 ? -12.508 -5.256 15.389 1.00 91.56 72 GLY A N 1
ATOM 548 C CA . GLY A 1 72 ? -12.240 -4.914 16.790 1.00 91.56 72 GLY A CA 1
ATOM 549 C C . GLY A 1 72 ? -11.659 -3.508 16.956 1.00 91.56 72 GLY A C 1
ATOM 550 O O . GLY A 1 72 ? -12.189 -2.710 17.724 1.00 91.56 72 GLY A O 1
ATOM 551 N N . LEU A 1 73 ? -10.643 -3.158 16.162 1.00 90.44 73 LEU A N 1
ATOM 552 C CA . LEU A 1 73 ? -10.040 -1.818 16.177 1.00 90.44 73 LEU A CA 1
ATOM 553 C C . LEU A 1 73 ? -11.042 -0.715 15.804 1.00 90.44 73 LEU A C 1
ATOM 555 O O . LEU A 1 73 ? -11.003 0.374 16.369 1.00 90.44 73 LEU A O 1
ATOM 559 N N . THR A 1 74 ? -11.968 -0.999 14.886 1.00 90.06 74 THR A N 1
ATOM 560 C CA . THR A 1 74 ? -13.036 -0.054 14.519 1.00 90.06 74 THR A CA 1
ATOM 561 C C . THR A 1 74 ? -13.985 0.201 15.691 1.00 90.06 74 THR A C 1
ATOM 563 O O . THR A 1 74 ? -14.374 1.343 15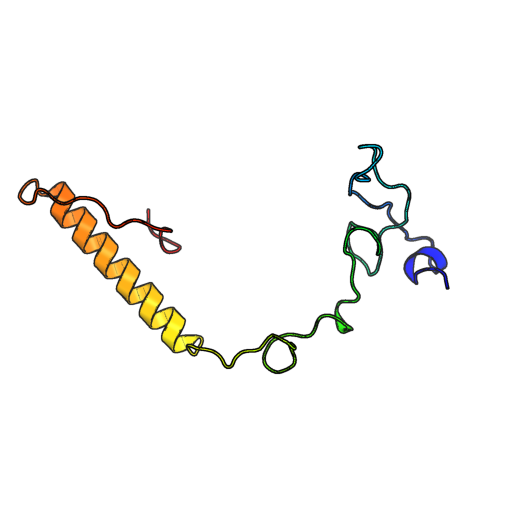.924 1.00 90.06 74 THR A O 1
ATOM 566 N N . LYS A 1 75 ? -14.329 -0.839 16.463 1.00 91.94 75 LYS A N 1
ATOM 567 C CA . LYS A 1 75 ? -15.156 -0.693 17.672 1.00 91.94 75 LYS A CA 1
ATOM 568 C C . LYS A 1 75 ? -14.452 0.146 18.738 1.00 91.94 75 LYS A C 1
ATOM 570 O O . LYS A 1 75 ? -15.063 1.070 19.260 1.00 91.94 75 LYS A O 1
ATOM 575 N N . LEU A 1 76 ? -13.173 -0.129 19.008 1.00 91.12 76 LEU A N 1
ATOM 576 C CA . LEU A 1 76 ? -12.382 0.642 19.978 1.00 91.12 76 LEU A CA 1
ATOM 577 C C . LEU A 1 76 ? -12.313 2.129 19.608 1.00 91.12 76 LEU A C 1
ATOM 579 O O . LEU A 1 76 ? -12.506 2.979 20.467 1.00 91.12 76 LEU A O 1
ATOM 583 N N . ARG A 1 77 ? -12.129 2.443 18.320 1.00 89.12 77 ARG A N 1
ATOM 584 C CA . ARG A 1 77 ? -12.133 3.825 17.817 1.00 89.12 77 ARG A CA 1
ATOM 585 C C . ARG A 1 77 ? -13.468 4.545 18.045 1.00 89.12 77 ARG A C 1
ATOM 587 O O . ARG A 1 77 ? -13.458 5.707 18.422 1.00 89.12 77 ARG A O 1
ATOM 594 N N . ARG A 1 78 ? -14.607 3.867 17.857 1.00 89.62 78 ARG A N 1
ATOM 595 C CA . ARG A 1 78 ? -15.932 4.452 18.148 1.00 89.62 78 ARG A CA 1
ATOM 596 C C . ARG A 1 78 ? -16.129 4.723 19.637 1.00 89.62 78 ARG A C 1
ATOM 598 O O . ARG A 1 78 ? -16.701 5.740 20.000 1.00 89.62 78 ARG A O 1
ATOM 605 N N . ILE A 1 79 ? -15.658 3.818 20.494 1.00 90.56 79 ILE A N 1
ATOM 606 C CA . ILE A 1 79 ? -15.707 4.012 21.949 1.00 90.56 79 ILE A CA 1
ATOM 607 C C . ILE A 1 79 ? -14.867 5.230 22.340 1.00 90.56 79 ILE A C 1
ATOM 609 O O . ILE A 1 79 ? -15.339 6.083 23.080 1.00 90.56 79 ILE A O 1
AT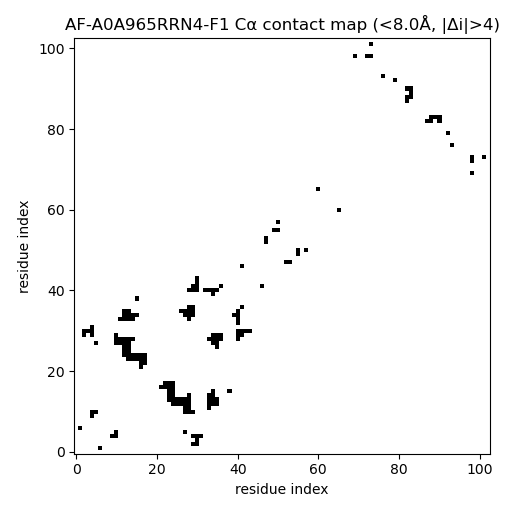OM 613 N N . GLU A 1 80 ? -13.658 5.340 21.793 1.00 90.38 80 GLU A N 1
ATOM 614 C CA . GLU A 1 80 ? -12.780 6.490 22.005 1.00 90.38 80 GLU A CA 1
ATOM 615 C C . GLU A 1 80 ? -13.433 7.812 21.567 1.00 90.38 80 GLU A C 1
ATOM 617 O O . GLU A 1 80 ? -13.344 8.805 22.283 1.00 90.38 80 GLU A O 1
ATOM 622 N N . GLU A 1 81 ? -14.134 7.838 20.430 1.00 88.50 81 GLU A N 1
ATOM 623 C CA . GLU A 1 81 ? -14.891 9.023 20.004 1.00 88.50 81 GLU A CA 1
ATOM 624 C C . GLU A 1 81 ? -15.997 9.405 20.974 1.00 88.50 81 GLU A C 1
ATOM 626 O O . GLU A 1 81 ? -16.129 10.583 21.297 1.00 88.50 81 GLU A O 1
ATOM 631 N N . LEU A 1 82 ? -16.766 8.424 21.449 1.00 89.94 82 LEU A N 1
ATOM 632 C CA . LEU A 1 82 ? -17.813 8.669 22.433 1.00 89.94 82 LEU A CA 1
ATOM 633 C C . LEU A 1 82 ? -17.212 9.241 23.718 1.00 89.94 82 LEU A C 1
ATOM 635 O O . LEU A 1 82 ? -17.673 10.277 24.186 1.00 89.94 82 LEU A O 1
ATOM 639 N N . MET A 1 83 ? -16.135 8.639 24.228 1.00 90.12 83 MET A N 1
ATOM 640 C CA . MET A 1 83 ? -15.442 9.111 25.430 1.00 90.12 83 MET A CA 1
ATOM 641 C C . MET A 1 83 ? -14.961 10.560 25.289 1.00 90.12 83 MET A C 1
ATOM 643 O O . MET A 1 83 ? -15.219 11.375 26.173 1.00 90.12 83 MET A O 1
ATOM 647 N N . LEU A 1 84 ? -14.335 10.900 24.157 1.00 87.19 84 LEU A N 1
ATOM 648 C CA . LEU A 1 84 ? -13.900 12.269 23.868 1.00 87.19 84 LEU A CA 1
ATOM 649 C C . LEU A 1 84 ? -15.078 13.238 23.723 1.00 87.19 84 LEU A C 1
ATOM 651 O O . LEU A 1 84 ? -14.969 14.385 24.135 1.00 87.19 84 LEU A O 1
ATOM 655 N N . SER A 1 85 ? -16.198 12.792 23.147 1.00 87.62 85 SER A N 1
ATOM 656 C CA . SER A 1 85 ? -17.387 13.635 22.966 1.00 87.62 85 SER A CA 1
ATOM 657 C C . SER A 1 85 ? -18.131 13.926 24.267 1.00 87.62 85 SER A C 1
ATOM 659 O O . SER A 1 85 ? -18.799 14.946 24.372 1.00 87.62 85 SER A O 1
ATOM 661 N N . THR A 1 86 ? -18.027 13.032 25.253 1.00 86.62 86 THR A N 1
ATOM 662 C CA . THR A 1 86 ? -18.741 13.169 26.527 1.00 86.62 86 THR A CA 1
ATOM 663 C C . THR A 1 86 ? -18.077 14.137 27.505 1.00 86.62 86 THR A C 1
ATOM 665 O O . THR A 1 86 ? -18.652 14.371 28.557 1.00 86.62 86 THR A O 1
ATOM 668 N N . GLU A 1 87 ? -16.879 14.659 27.209 1.00 78.56 87 GLU A N 1
ATOM 669 C CA . GLU A 1 87 ? -16.069 15.544 28.081 1.00 78.56 87 GLU 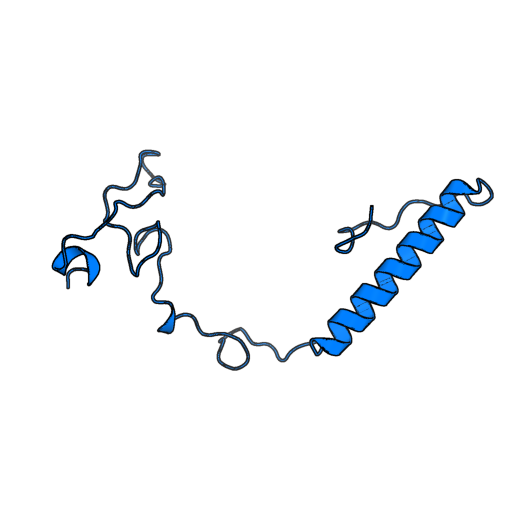A CA 1
ATOM 670 C C . GLU A 1 87 ? -15.781 15.002 29.501 1.00 78.56 87 GLU A C 1
ATOM 672 O O . GLU A 1 87 ? -15.132 15.654 30.312 1.00 78.56 87 GLU A O 1
ATOM 677 N N . LEU A 1 88 ? -16.192 13.765 29.795 1.00 81.88 88 LEU A N 1
ATOM 678 C CA . LEU A 1 88 ? -15.984 13.074 31.070 1.00 81.88 88 LEU A CA 1
ATOM 679 C C . LEU A 1 88 ? -14.561 12.521 31.232 1.00 81.88 88 LEU A C 1
ATOM 681 O O . LEU A 1 88 ? -14.191 12.079 32.319 1.00 81.88 88 LEU A O 1
ATOM 685 N N . PHE A 1 89 ? -13.773 12.496 30.156 1.00 79.12 89 PHE A N 1
ATOM 686 C CA . PHE A 1 89 ? -12.469 11.846 30.120 1.00 79.12 89 PHE A CA 1
ATOM 687 C C . PHE A 1 89 ? -11.420 12.731 29.435 1.00 79.12 89 PHE A C 1
ATOM 689 O O . PHE A 1 89 ? -11.585 13.102 28.273 1.00 79.12 89 PHE A O 1
ATOM 696 N N . ASP A 1 90 ? -10.298 12.991 30.114 1.00 81.50 90 ASP A N 1
ATOM 697 C CA . ASP A 1 90 ? -9.111 13.627 29.523 1.00 81.50 90 ASP A CA 1
ATOM 698 C C . ASP A 1 90 ? -8.231 12.563 28.841 1.00 81.50 90 ASP A C 1
ATOM 700 O O . ASP A 1 90 ? -7.262 12.041 29.399 1.00 81.50 90 ASP A O 1
ATOM 704 N N . LEU A 1 91 ? -8.648 12.149 27.642 1.00 80.88 91 LEU A N 1
ATOM 705 C CA . LEU A 1 91 ? -7.981 11.118 26.847 1.00 80.88 91 LEU A CA 1
ATOM 706 C C . LEU A 1 91 ? -7.293 11.731 25.625 1.00 80.88 91 LEU A C 1
ATOM 708 O O . LEU A 1 91 ? -7.818 12.615 24.951 1.00 80.88 91 LEU A O 1
ATOM 712 N N . LYS A 1 92 ? -6.126 11.190 25.265 1.00 85.81 92 LYS A N 1
ATOM 713 C CA . LYS A 1 92 ? -5.473 11.477 23.979 1.00 85.81 92 LYS A CA 1
ATOM 714 C C . LYS A 1 92 ? -5.871 10.426 22.949 1.00 85.81 92 LYS A C 1
ATOM 716 O O . LYS A 1 92 ? -5.897 9.240 23.263 1.00 85.81 92 LYS A O 1
ATOM 721 N N . ARG A 1 93 ? -6.103 10.855 21.703 1.00 87.31 93 ARG A N 1
ATOM 722 C CA . ARG A 1 93 ? -6.448 9.948 20.596 1.00 87.31 93 ARG A CA 1
ATOM 723 C C . ARG A 1 93 ? -5.340 8.926 20.317 1.00 87.31 93 ARG A C 1
ATOM 725 O O . ARG A 1 93 ? -4.166 9.282 20.203 1.00 87.31 93 ARG A O 1
ATOM 732 N N . SER A 1 94 ? -5.743 7.680 20.096 1.00 86.19 94 SER A N 1
ATOM 733 C CA . SER A 1 94 ? -4.885 6.555 19.749 1.00 86.19 94 SER A CA 1
ATOM 734 C C . SER A 1 94 ? -4.143 6.805 18.423 1.00 86.19 94 SER A C 1
ATOM 736 O O . SER A 1 94 ? -4.778 7.015 17.377 1.00 86.19 94 SER A O 1
ATOM 738 N N . PRO A 1 95 ? -2.795 6.779 18.414 1.00 86.06 95 PRO A N 1
ATOM 739 C CA . PRO A 1 95 ? -2.021 7.061 17.211 1.00 86.06 95 PRO A CA 1
ATOM 740 C C . PRO A 1 95 ? -2.194 5.966 16.146 1.00 86.06 95 PRO A C 1
ATOM 742 O O . PRO A 1 95 ? -2.545 4.822 16.433 1.00 86.06 95 PRO A O 1
ATOM 745 N N . GLY A 1 96 ? -1.918 6.311 14.885 1.00 85.50 96 GLY A N 1
ATOM 746 C CA . GLY A 1 96 ? -1.868 5.360 13.769 1.00 85.50 96 GLY A CA 1
ATOM 747 C C . GLY A 1 96 ? -3.048 5.419 12.793 1.00 85.50 96 GLY A C 1
ATOM 748 O O . GLY A 1 96 ? -4.031 6.141 12.975 1.00 85.50 96 GLY A O 1
ATOM 749 N N . ARG A 1 97 ? -2.935 4.644 11.704 1.00 82.00 97 ARG A N 1
ATOM 750 C CA . ARG A 1 97 ? -3.846 4.705 10.548 1.00 82.00 97 ARG A CA 1
ATOM 751 C C . ARG A 1 97 ? -5.296 4.394 10.940 1.00 82.00 97 ARG A C 1
ATOM 753 O O . ARG A 1 97 ? -5.578 3.426 11.643 1.00 82.00 97 ARG A O 1
ATOM 760 N N . LYS A 1 98 ? -6.235 5.205 10.447 1.00 79.00 98 LYS A N 1
ATOM 761 C CA . LYS A 1 98 ? -7.675 4.979 10.626 1.00 79.00 98 LYS A CA 1
ATOM 762 C C . LYS A 1 98 ? -8.155 3.754 9.833 1.00 79.00 98 LYS A C 1
ATOM 764 O O . LYS A 1 98 ? -7.741 3.607 8.678 1.00 79.00 98 LYS A O 1
ATOM 769 N N . PRO A 1 99 ? -8.947 2.841 10.438 1.00 72.81 99 PRO A N 1
ATOM 770 C CA . PRO A 1 99 ? -9.489 1.700 9.711 1.00 72.81 99 PRO A CA 1
ATOM 771 C C . PRO A 1 99 ? -10.391 2.186 8.570 1.00 72.81 99 PRO A C 1
ATOM 773 O O . PRO A 1 99 ? -10.974 3.268 8.628 1.00 72.81 99 PRO A O 1
ATOM 776 N N . SER A 1 100 ? -10.468 1.399 7.498 1.00 64.25 100 SER A N 1
ATOM 777 C CA . SER A 1 100 ? -11.299 1.728 6.337 1.00 64.25 100 SER A CA 1
ATOM 778 C C . SER A 1 100 ? -12.774 1.821 6.751 1.00 64.25 100 SER A C 1
ATOM 780 O O . SER A 1 100 ? -13.274 0.916 7.413 1.00 64.25 100 SER A O 1
ATOM 782 N N . GLY A 1 101 ? -13.453 2.916 6.386 1.00 64.12 101 GLY A N 1
ATOM 783 C CA . GLY A 1 101 ? -14.868 3.148 6.716 1.00 64.12 101 GLY A CA 1
ATOM 784 C C . GLY A 1 101 ? -15.126 3.908 8.023 1.00 64.12 101 GLY A C 1
ATOM 785 O O . GLY A 1 101 ? -16.280 4.135 8.370 1.00 64.12 101 GLY A O 1
ATOM 786 N N . TYR A 1 102 ? -14.076 4.323 8.731 1.00 64.50 102 TYR A N 1
ATOM 787 C CA . TYR A 1 102 ? -14.171 5.234 9.871 1.00 64.50 102 TYR A CA 1
ATOM 788 C C . TYR A 1 102 ? -14.264 6.687 9.366 1.00 64.50 102 TYR A C 1
ATOM 790 O O . TYR A 1 102 ? -13.319 7.171 8.733 1.00 64.50 102 TYR A O 1
ATOM 798 N N . LYS A 1 103 ? -15.412 7.336 9.594 1.00 58.78 103 LYS A N 1
ATOM 799 C CA . LYS A 1 103 ? -15.682 8.755 9.328 1.00 58.78 103 LYS A CA 1
ATOM 800 C C . LYS A 1 103 ? -16.037 9.435 10.634 1.00 58.78 103 LYS A C 1
ATOM 802 O O . LYS A 1 103 ? -16.868 8.830 11.343 1.00 58.78 103 LYS A O 1
#

Mean predicted aligned error: 11.48 Å

Secondary structure (DSSP, 8-state):
---HHHHTT--PBP-SBPTTT-SBP-SBP-TTSSS-GGGT---GGG---GGGSTT----SS-HHHHHHHHHHHHHHHHHHHHHHHTSS---PPPPSPPPTT--

Radius of gyration: 23.37 Å; Cα contacts (8 Å, |Δi|>4): 92; chains: 1; bounding box: 38×35×64 Å

pLDDT: mean 82.85, std 10.23, range [53.81, 97.12]

Solvent-accessible surface area (backbone atoms only — not comparable to full-atom values): 6565 Å² total; per-residue (Å²): 132,80,56,76,43,58,78,67,75,68,50,50,61,17,70,48,58,37,88,90,76,67,45,71,32,85,49,52,26,29,83,92,43,64,22,14,62,90,73,67,35,61,53,71,90,74,59,59,58,67,89,69,21,93,83,51,67,73,71,94,53,53,74,66,54,49,50,52,50,54,54,50,53,49,51,53,51,52,52,52,49,50,45,57,71,64,70,82,47,98,73,80,83,81,83,75,86,78,59,91,89,74,127

Foldseek 3Di:
DDAPCVVVVNFDAAQDADPVPRHGHRDTPHCPDNHHVVVPDDNPVPDDDAPRHPPCPDPPDDPVRVVVVLVVVLVVQVVVVVQVVVVPDPDDDDDDDDRPPRD

Nearest PDB structures (foldseek):
  3ebe-assembly1_A  TM=7.814E-01  e=2.669E+00  Xenopus laevis

Sequence (103 aa):
MPLPNIRNHQSLQCKAKAKHTGVQCQNPAAFGLTVCRFHGARRPASILRGANHPNFQHGQETLQAKAKRSAGLTKLRRIEELMLSTELFDLKRSPGRKPSGYK